Protein AF-A0A6G5AEJ2-F1 (afdb_monomer_lite)

Sequence (169 aa):
MTDKYDYWTQTKQLIRGHPIKLNVSALSCVAENNDDGVQRMDFRYDCETEFSLYIEKGLQSVFNINTTVSFPLIKNSYKERNVVMVNLNNEEEVHKTIQQKSGWSEIRGCDFVVTVTMDGSFAYHSRRRRGNYYNVSVKHLRDYKVKLLKRGKKLQYNITGSYVEKICL

Foldseek 3Di:
DLCPPPQQVDPVNVVVKHDK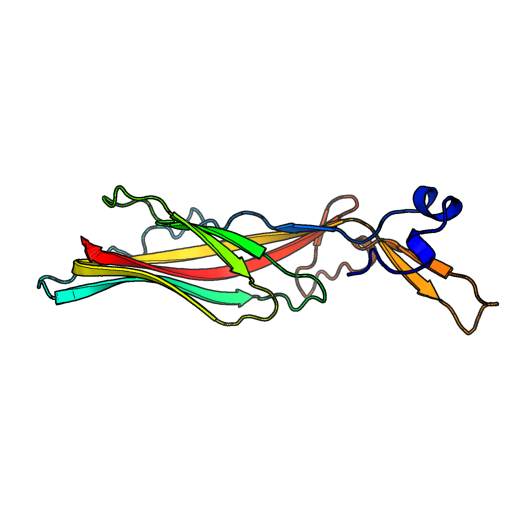DKDKEAKAFDPVFLPPDKDKDPDKDWDWWKKKWAWPQAAADPDWRKHWDFPVRRDDPDDDTDIDIDTRHPDRMDMDTDDIDIAMKIKGKGKIKMKMKMWIWHWDFDPVPDGDIDTGQPLVVDDVVSPQDRDPSMTMDITIGMMMTMDGD

pLDDT: mean 86.58, std 12.6, range [49.88, 97.94]

Organism: Rhipicephalus microplus (NCBI:txid6941)

Secondary structure (DSSP, 8-state):
--TTSTTTTSTTTTTT--B-EEEEPPPEE-TT---S--EE-SS-EEEEEEEEEEEEE-B--SS--EEEEEES-S--S----EEEEEE-BT-SEEEEEEEEEEE-EEEEEEEEEEEEEEESEEEEE-TTTTT-EEEEEGGGG-BTTTTBEEETTEEEEEEEEEEEEEEE-

Structure (mmCIF, N/CA/C/O backbone):
data_AF-A0A6G5AEJ2-F1
#
_entry.id   AF-A0A6G5AEJ2-F1
#
loop_
_atom_site.group_PDB
_atom_site.id
_atom_site.type_symbol
_atom_site.label_atom_id
_atom_site.label_alt_id
_atom_site.label_comp_id
_atom_site.label_asym_id
_atom_site.label_entity_id
_atom_site.label_seq_id
_atom_site.pdbx_PDB_ins_code
_atom_site.Cartn_x
_atom_site.Cartn_y
_atom_site.Cartn_z
_atom_site.occupancy
_atom_site.B_iso_or_equiv
_atom_site.auth_seq_id
_atom_site.auth_comp_id
_atom_site.auth_asym_id
_atom_site.auth_atom_id
_atom_site.pdbx_PDB_model_num
ATOM 1 N N . MET A 1 1 ? 17.195 5.445 -6.030 1.00 49.88 1 MET A N 1
ATOM 2 C CA . MET A 1 1 ? 17.293 6.783 -6.664 1.00 49.88 1 MET A CA 1
ATOM 3 C C . MET A 1 1 ? 17.903 6.636 -8.053 1.00 49.88 1 MET A C 1
ATOM 5 O O . MET A 1 1 ? 19.110 6.473 -8.169 1.00 49.88 1 MET A O 1
ATOM 9 N N . THR A 1 2 ? 17.074 6.575 -9.103 1.00 57.66 2 THR A N 1
ATOM 10 C CA . THR A 1 2 ? 17.536 6.489 -10.509 1.00 57.66 2 THR A CA 1
ATOM 11 C C . THR A 1 2 ? 17.821 7.856 -11.127 1.00 57.66 2 THR A C 1
ATOM 13 O O . THR A 1 2 ? 18.398 7.929 -12.198 1.00 57.66 2 THR A O 1
ATOM 16 N N . ASP A 1 3 ? 17.396 8.926 -10.470 1.00 57.31 3 ASP A N 1
ATOM 17 C CA . ASP A 1 3 ? 17.558 10.339 -10.817 1.00 57.31 3 ASP A CA 1
ATOM 18 C C . ASP A 1 3 ? 19.015 10.822 -10.789 1.00 57.31 3 ASP A C 1
ATOM 20 O O . ASP A 1 3 ? 19.387 11.668 -11.594 1.00 57.31 3 ASP A O 1
ATOM 24 N N . LYS A 1 4 ? 19.852 10.242 -9.921 1.00 57.53 4 LYS A N 1
ATOM 25 C CA . LYS A 1 4 ? 21.283 10.577 -9.796 1.00 57.53 4 LYS A CA 1
ATOM 26 C C . LYS A 1 4 ? 22.198 9.833 -10.777 1.00 57.53 4 LYS A C 1
ATOM 28 O O . LYS A 1 4 ? 23.413 9.920 -10.661 1.00 57.53 4 LYS A O 1
ATOM 33 N N . TYR A 1 5 ? 21.643 9.056 -11.706 1.00 58.47 5 TYR A N 1
ATOM 34 C CA . TYR A 1 5 ? 22.446 8.328 -12.687 1.00 58.47 5 TYR A CA 1
ATOM 35 C C . TYR A 1 5 ? 22.900 9.288 -13.797 1.00 58.47 5 TYR A C 1
ATOM 37 O O . TYR A 1 5 ? 22.044 9.907 -14.427 1.00 58.47 5 TYR A O 1
ATOM 45 N N . ASP A 1 6 ? 24.211 9.377 -14.064 1.00 61.94 6 ASP A N 1
ATOM 46 C CA . ASP A 1 6 ? 24.848 10.317 -15.019 1.00 61.94 6 ASP A CA 1
ATOM 47 C C . ASP A 1 6 ? 24.228 10.330 -16.424 1.00 61.94 6 ASP A C 1
ATOM 49 O O . ASP A 1 6 ? 24.369 11.279 -17.193 1.00 61.94 6 ASP A O 1
ATOM 53 N N . TYR A 1 7 ? 23.512 9.270 -16.787 1.00 61.25 7 TYR A N 1
ATOM 54 C CA . TYR A 1 7 ? 22.725 9.236 -18.010 1.00 61.25 7 TYR A CA 1
ATOM 55 C C . TYR A 1 7 ? 21.625 10.316 -18.045 1.00 61.25 7 TYR A C 1
ATOM 57 O O . TYR A 1 7 ? 21.382 10.913 -19.092 1.00 61.25 7 TYR A O 1
ATOM 65 N N . TRP A 1 8 ? 20.958 10.580 -16.919 1.00 56.69 8 TRP A N 1
ATOM 66 C CA . TRP A 1 8 ? 19.825 11.508 -16.830 1.00 56.69 8 TRP A CA 1
ATOM 67 C C . TRP A 1 8 ? 20.232 12.972 -16.691 1.00 56.69 8 TRP A C 1
ATOM 69 O O . TRP A 1 8 ? 19.406 13.849 -16.932 1.00 56.69 8 TRP A O 1
ATOM 79 N N . THR A 1 9 ? 21.489 13.245 -16.345 1.00 61.00 9 THR A N 1
ATOM 80 C CA . THR A 1 9 ? 22.024 14.609 -16.227 1.00 61.00 9 THR A CA 1
ATOM 81 C C . THR A 1 9 ? 22.459 15.186 -17.582 1.00 61.00 9 THR A C 1
ATOM 83 O O . THR A 1 9 ? 22.704 16.385 -17.696 1.00 61.00 9 THR A O 1
ATOM 86 N N . GLN A 1 10 ? 22.492 14.371 -18.646 1.00 64.25 10 GLN A N 1
ATOM 87 C CA . GLN A 1 10 ? 22.836 14.804 -20.003 1.00 64.25 10 GLN A CA 1
ATOM 88 C C . GLN A 1 10 ? 21.620 15.377 -20.750 1.00 64.25 10 GLN A C 1
ATOM 90 O O . GLN A 1 10 ? 20.635 14.683 -21.006 1.00 64.25 10 GLN A O 1
ATOM 95 N N . THR A 1 11 ? 21.722 16.623 -21.223 1.00 57.41 11 THR A N 1
ATOM 96 C CA . THR A 1 11 ? 20.638 17.377 -21.891 1.00 57.41 11 THR A CA 1
ATOM 97 C C . THR A 1 11 ? 20.040 16.657 -23.108 1.00 57.41 11 THR A C 1
ATOM 99 O O . THR A 1 11 ? 18.839 16.735 -23.356 1.00 57.41 11 THR A O 1
ATOM 102 N N . LYS A 1 12 ? 20.852 15.887 -23.850 1.00 58.81 12 LYS A N 1
ATOM 103 C CA . LYS A 1 12 ? 20.400 15.088 -25.008 1.00 58.81 12 LYS A CA 1
ATOM 104 C C . LYS A 1 12 ? 19.498 13.904 -24.622 1.00 58.81 12 LYS A C 1
ATOM 106 O O . LYS A 1 12 ? 18.775 13.397 -25.477 1.00 58.81 12 LYS A O 1
ATOM 111 N N . GLN A 1 13 ? 19.537 13.451 -23.366 1.00 61.66 13 GLN A N 1
ATOM 112 C CA . GLN A 1 13 ? 18.831 12.251 -22.902 1.00 61.66 13 GLN A CA 1
ATOM 113 C C . GLN A 1 13 ? 17.470 12.551 -22.264 1.00 61.66 13 GLN A C 1
ATOM 115 O O . GLN A 1 13 ? 16.594 11.688 -22.309 1.00 61.66 13 GLN A O 1
ATOM 120 N N . LEU A 1 14 ? 17.238 13.785 -21.797 1.00 57.81 14 LEU A N 1
ATOM 121 C CA . LEU A 1 14 ? 15.916 14.269 -21.359 1.00 57.81 14 LEU A CA 1
ATOM 122 C C . LEU A 1 14 ? 14.852 14.160 -22.468 1.00 57.81 14 LEU A C 1
ATOM 124 O O . LEU A 1 14 ? 13.671 13.975 -22.191 1.00 57.81 14 LEU A O 1
ATOM 128 N N . ILE A 1 15 ? 15.274 14.212 -23.735 1.00 61.00 15 ILE A N 1
ATOM 129 C CA . ILE A 1 15 ? 14.399 14.059 -24.909 1.00 61.00 15 ILE A CA 1
ATOM 130 C C . ILE A 1 15 ? 13.983 12.587 -25.113 1.00 61.00 15 ILE A C 1
ATOM 132 O O . ILE A 1 15 ? 12.944 12.303 -25.706 1.00 61.00 15 ILE A O 1
ATOM 136 N N . ARG A 1 16 ? 14.773 11.621 -24.618 1.00 66.56 16 ARG A N 1
ATOM 137 C CA . ARG A 1 16 ? 14.562 10.180 -24.852 1.00 66.56 16 ARG A CA 1
ATOM 138 C C . ARG A 1 16 ? 13.757 9.481 -23.757 1.00 66.56 16 ARG A C 1
ATOM 140 O O . ARG A 1 16 ? 13.386 8.322 -23.947 1.00 66.56 16 ARG A O 1
ATOM 147 N N . GLY A 1 17 ? 13.492 10.144 -22.634 1.00 73.81 17 GLY A N 1
ATOM 148 C CA . GLY A 1 17 ? 12.706 9.625 -21.515 1.00 73.81 17 GLY A CA 1
ATOM 149 C C . GLY A 1 17 ? 13.003 10.371 -20.216 1.00 73.81 17 GLY A C 1
ATOM 150 O O . GLY A 1 17 ? 13.692 11.385 -20.219 1.00 73.81 17 GLY A O 1
ATOM 151 N N . HIS A 1 18 ? 12.510 9.845 -19.096 1.00 83.62 18 HIS A N 1
ATOM 152 C CA . HIS A 1 18 ? 12.799 10.373 -17.762 1.00 83.62 18 HIS A CA 1
ATOM 153 C C . HIS A 1 18 ? 13.003 9.236 -16.749 1.00 83.62 18 HIS A C 1
ATOM 155 O O . HIS A 1 18 ? 12.522 8.120 -16.996 1.00 83.62 18 HIS A O 1
ATOM 161 N N . PRO A 1 19 ? 13.662 9.509 -15.603 1.00 86.38 19 PRO A N 1
ATOM 162 C CA . PRO A 1 19 ? 13.809 8.542 -14.522 1.00 86.38 19 PRO A CA 1
ATOM 163 C C . PRO A 1 19 ? 12.465 7.982 -14.070 1.00 86.38 19 PRO A C 1
ATOM 165 O O . PRO A 1 19 ? 11.433 8.656 -14.165 1.00 86.38 19 PRO A O 1
ATOM 168 N N . ILE A 1 20 ? 12.494 6.762 -13.539 1.00 89.81 20 ILE A N 1
ATOM 169 C CA . ILE A 1 20 ? 11.300 6.124 -12.996 1.00 89.81 20 ILE A CA 1
ATOM 170 C C . ILE A 1 20 ? 10.780 6.944 -11.811 1.00 89.81 20 ILE A C 1
ATOM 172 O O . ILE A 1 20 ? 11.518 7.237 -10.870 1.00 89.81 20 ILE A O 1
ATOM 176 N N . LYS A 1 21 ? 9.498 7.295 -11.865 1.00 91.94 21 LYS A N 1
ATOM 177 C CA . LYS A 1 21 ? 8.737 7.916 -10.785 1.00 91.94 21 LYS A CA 1
ATOM 178 C C . LYS A 1 21 ? 7.6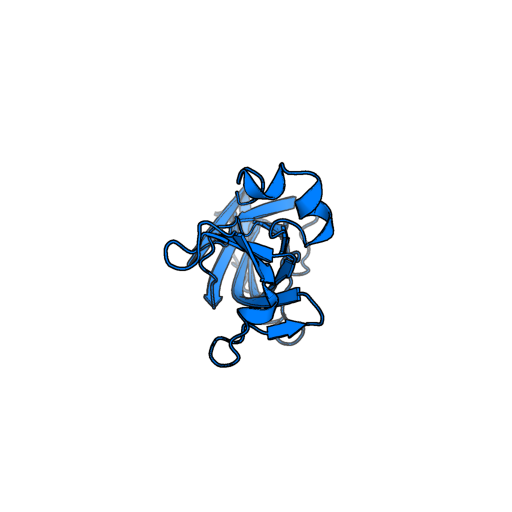61 6.948 -10.321 1.00 91.94 21 LYS A C 1
ATOM 180 O O . LYS A 1 21 ? 7.003 6.310 -11.147 1.00 91.94 21 LYS A O 1
ATOM 185 N N . LEU A 1 22 ? 7.485 6.868 -9.008 1.00 94.12 22 LEU A N 1
ATOM 186 C CA . LEU A 1 22 ? 6.401 6.120 -8.390 1.00 94.12 22 LEU A CA 1
ATOM 187 C C . LEU A 1 22 ? 5.289 7.080 -7.995 1.00 94.12 22 LEU A C 1
ATOM 189 O O . LEU A 1 22 ? 5.542 8.156 -7.461 1.00 94.12 22 LEU A O 1
ATOM 193 N N . ASN A 1 23 ? 4.063 6.653 -8.249 1.00 95.81 23 ASN A N 1
ATOM 194 C CA . ASN A 1 23 ? 2.867 7.216 -7.660 1.00 95.81 23 ASN A CA 1
ATOM 195 C C . ASN A 1 23 ? 2.144 6.088 -6.925 1.00 95.81 23 ASN A C 1
ATOM 197 O O . ASN A 1 23 ? 1.850 5.058 -7.530 1.00 95.81 23 ASN A O 1
ATOM 201 N N . VAL A 1 24 ? 1.891 6.273 -5.638 1.00 97.25 24 VAL A N 1
ATOM 202 C CA . VAL A 1 24 ? 1.255 5.283 -4.770 1.00 97.25 24 VAL A CA 1
ATOM 203 C C . VAL A 1 24 ? -0.057 5.898 -4.305 1.00 97.25 24 VAL A C 1
ATOM 205 O O . VAL A 1 24 ? -0.061 7.023 -3.808 1.00 97.25 24 VAL A O 1
ATOM 208 N N . SER A 1 25 ? -1.177 5.209 -4.519 1.00 97.25 25 SER A N 1
ATOM 209 C CA . SER A 1 25 ? -2.470 5.703 -4.039 1.00 97.25 25 SER A CA 1
ATOM 210 C C . SER A 1 25 ? -2.496 5.749 -2.512 1.00 97.25 25 SER A C 1
ATOM 212 O O . SER A 1 25 ? -1.769 5.001 -1.856 1.00 97.25 25 SER A O 1
ATOM 214 N N . ALA A 1 26 ? -3.374 6.579 -1.947 1.00 96.31 26 ALA A N 1
ATOM 215 C CA . ALA A 1 26 ? -3.765 6.426 -0.550 1.00 96.31 26 ALA A CA 1
ATOM 216 C C . ALA A 1 26 ? -4.365 5.029 -0.326 1.00 96.31 26 ALA A C 1
ATOM 218 O O . ALA A 1 26 ? -4.879 4.407 -1.267 1.00 96.31 26 ALA A O 1
ATOM 219 N N . LEU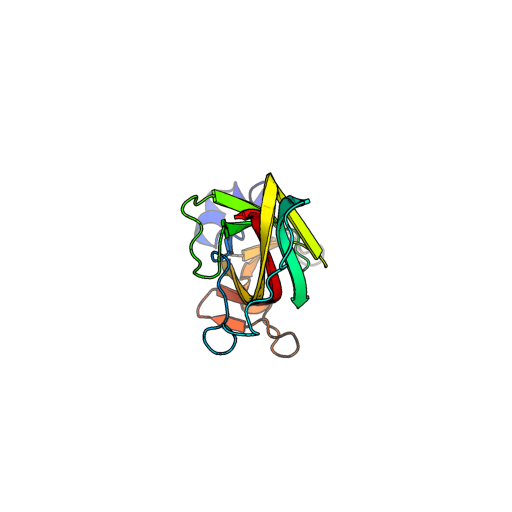 A 1 27 ? -4.273 4.546 0.907 1.00 95.69 27 LEU A N 1
ATOM 220 C CA . LEU A 1 27 ? -4.856 3.274 1.296 1.00 95.69 27 LEU A CA 1
ATOM 221 C C . LEU A 1 27 ? -6.381 3.389 1.378 1.00 95.69 27 LEU A C 1
ATOM 223 O O . LEU A 1 27 ? -6.911 4.379 1.882 1.00 95.69 27 LEU A O 1
ATOM 227 N N . SER A 1 28 ? -7.085 2.385 0.861 1.00 94.06 28 SER A N 1
ATOM 228 C CA . SER A 1 28 ? -8.547 2.337 0.845 1.00 94.06 28 SER A CA 1
ATOM 229 C C . SER A 1 28 ? -9.052 0.915 1.062 1.00 94.06 28 SER A C 1
ATOM 231 O O . SER A 1 28 ? -8.477 -0.018 0.493 1.00 94.06 28 SER A O 1
ATOM 233 N N . CYS A 1 29 ? -10.150 0.765 1.806 1.00 93.25 29 CYS A N 1
ATOM 234 C CA . CYS A 1 29 ? -10.869 -0.503 1.898 1.00 93.25 29 CYS A CA 1
ATOM 235 C C . CYS A 1 29 ? -11.531 -0.874 0.563 1.00 93.25 29 CYS A C 1
ATOM 237 O O . CYS A 1 29 ? -11.995 -0.010 -0.190 1.00 93.25 29 CYS A O 1
ATOM 239 N N . VAL A 1 30 ? -11.602 -2.171 0.282 1.00 91.38 30 VAL A N 1
ATOM 240 C CA . VAL A 1 30 ? -12.365 -2.726 -0.834 1.00 91.38 30 VAL A CA 1
ATOM 241 C C . VAL A 1 30 ? -13.855 -2.632 -0.494 1.00 91.38 30 VAL A C 1
ATOM 243 O O . VAL A 1 30 ? -14.296 -3.119 0.541 1.00 91.38 30 VAL A O 1
ATOM 246 N N . ALA A 1 31 ? -14.636 -1.990 -1.369 1.00 74.31 31 ALA A N 1
ATOM 247 C CA . ALA A 1 31 ? -16.017 -1.580 -1.091 1.00 74.31 31 ALA A CA 1
ATOM 248 C C . ALA A 1 31 ? -16.978 -2.719 -0.687 1.00 74.31 31 ALA A C 1
ATOM 250 O O . ALA A 1 31 ? -17.993 -2.445 -0.052 1.00 74.31 31 ALA A O 1
ATOM 251 N N . GLU A 1 32 ? -16.660 -3.962 -1.048 1.00 63.50 32 GLU A N 1
ATOM 252 C CA . GLU A 1 32 ? -17.505 -5.142 -0.833 1.00 63.50 32 GLU A CA 1
ATOM 253 C C . GLU A 1 32 ? -17.278 -5.823 0.536 1.00 63.50 32 GLU A C 1
ATOM 255 O O . GLU A 1 32 ? -18.156 -6.558 0.974 1.00 63.50 32 GLU A O 1
ATOM 260 N N . ASN A 1 33 ? -16.185 -5.508 1.255 1.00 56.00 33 ASN A N 1
ATOM 261 C CA . ASN A 1 33 ? -15.774 -6.169 2.514 1.00 56.00 33 ASN A CA 1
ATOM 262 C C . ASN A 1 33 ? -15.679 -5.194 3.709 1.00 56.00 33 ASN A C 1
ATOM 264 O O . ASN A 1 33 ? -14.822 -5.325 4.576 1.00 56.00 33 ASN A O 1
ATOM 268 N N . ASN A 1 34 ? -16.519 -4.157 3.748 1.00 57.56 34 ASN A N 1
ATOM 269 C CA . ASN A 1 34 ? -16.423 -3.096 4.765 1.00 57.56 34 ASN A CA 1
ATOM 270 C C . ASN A 1 34 ? -17.065 -3.433 6.124 1.00 57.56 34 ASN A C 1
ATOM 272 O O . ASN A 1 34 ? -17.143 -2.547 6.976 1.00 57.56 34 ASN A O 1
ATOM 276 N N . ASP A 1 35 ? -17.570 -4.652 6.317 1.00 57.84 35 ASP A N 1
ATOM 277 C CA . ASP A 1 35 ? -18.391 -4.980 7.484 1.00 57.84 35 ASP A CA 1
ATOM 278 C C . ASP A 1 35 ? -18.145 -6.414 7.977 1.00 57.84 35 ASP A C 1
ATOM 280 O O . ASP A 1 35 ? -19.074 -7.203 8.133 1.00 57.84 35 ASP A O 1
ATOM 284 N N . ASP A 1 36 ? -16.887 -6.742 8.303 1.00 61.78 36 ASP A N 1
ATOM 285 C CA . ASP A 1 36 ? -16.521 -7.969 9.048 1.00 61.78 36 ASP A CA 1
ATOM 286 C C . ASP A 1 36 ? -17.088 -8.000 10.491 1.00 61.78 36 ASP A C 1
ATOM 288 O O . ASP A 1 36 ? -16.710 -8.823 11.328 1.00 61.78 36 ASP A O 1
ATOM 292 N N . GLY A 1 37 ? -18.037 -7.114 10.794 1.00 69.12 37 GLY A N 1
ATOM 293 C CA . GLY A 1 37 ? -18.618 -6.923 12.105 1.00 69.12 37 GLY A CA 1
ATOM 294 C C . GLY A 1 37 ? -17.750 -6.031 12.985 1.00 69.12 37 GLY A C 1
ATOM 295 O O . GLY A 1 37 ? -16.521 -6.057 12.972 1.00 69.12 37 GLY A O 1
ATOM 296 N N . VAL A 1 38 ? -18.422 -5.214 13.790 1.00 82.56 38 VAL A N 1
ATOM 297 C CA . VAL A 1 38 ? -17.771 -4.404 14.815 1.00 82.56 38 VAL A CA 1
ATOM 298 C C . VAL A 1 38 ? -17.601 -5.260 16.066 1.00 82.56 38 VAL A C 1
ATOM 300 O O . VAL A 1 38 ? -18.594 -5.671 16.668 1.00 82.56 38 VAL A O 1
ATOM 303 N N . GLN A 1 39 ? -16.362 -5.498 16.495 1.00 83.31 39 GLN A N 1
ATOM 304 C CA . GLN A 1 39 ? -16.097 -6.144 17.781 1.00 83.31 39 GLN A CA 1
ATOM 305 C C . GLN A 1 39 ? -15.930 -5.076 18.861 1.00 83.31 39 GLN A C 1
ATOM 307 O O . GLN A 1 39 ? -15.137 -4.148 18.710 1.00 83.31 39 GLN A O 1
ATOM 312 N N . ARG A 1 40 ? -16.689 -5.192 19.953 1.00 85.25 40 ARG A N 1
ATOM 313 C CA . ARG A 1 40 ? -16.648 -4.254 21.082 1.00 85.25 40 ARG A CA 1
ATOM 314 C C . ARG A 1 40 ? -16.312 -4.987 22.365 1.00 85.25 40 ARG A C 1
ATOM 316 O O . ARG A 1 40 ? -16.909 -6.024 22.648 1.00 85.25 40 ARG A O 1
ATOM 323 N N . MET A 1 41 ? -15.401 -4.427 23.152 1.00 82.88 41 MET A N 1
ATOM 324 C CA . MET A 1 41 ? -15.202 -4.872 24.529 1.00 82.88 41 MET A CA 1
ATOM 325 C C . MET A 1 41 ? -16.191 -4.177 25.468 1.00 82.88 41 MET A C 1
ATOM 327 O O . MET A 1 41 ? -16.382 -2.966 25.390 1.00 82.88 41 MET A O 1
ATOM 331 N N . ASP A 1 42 ? -16.788 -4.950 26.378 1.00 80.38 42 ASP A N 1
ATOM 332 C CA . ASP A 1 42 ? -17.826 -4.483 27.315 1.00 80.38 42 ASP A CA 1
ATOM 333 C C . ASP A 1 42 ? -17.263 -3.979 28.661 1.00 80.38 42 ASP A C 1
ATOM 335 O O . ASP A 1 42 ? -17.989 -3.689 29.606 1.00 80.38 42 ASP A O 1
ATOM 339 N N . PHE A 1 43 ? -15.939 -3.860 28.775 1.00 83.75 43 PHE A N 1
ATOM 340 C CA . PHE A 1 43 ? -15.282 -3.330 29.967 1.00 83.75 43 PHE A CA 1
ATOM 341 C C . PHE A 1 43 ? -14.247 -2.270 29.602 1.00 83.75 43 PHE A C 1
ATOM 343 O O . PHE A 1 43 ? -13.663 -2.279 28.518 1.00 83.75 43 PHE A O 1
ATOM 350 N N . ARG A 1 44 ? -14.031 -1.343 30.537 1.00 86.75 44 ARG A N 1
ATOM 351 C CA . ARG A 1 44 ? -13.067 -0.255 30.397 1.00 86.75 44 ARG A CA 1
ATOM 352 C C . ARG A 1 44 ? -11.683 -0.720 30.833 1.00 86.75 44 ARG A C 1
ATOM 354 O O . ARG A 1 44 ? -11.543 -1.323 31.894 1.00 86.75 44 ARG A O 1
ATOM 361 N N . TYR A 1 45 ? -10.670 -0.392 30.045 1.00 89.12 45 TYR A N 1
ATOM 362 C CA . TYR A 1 45 ? -9.273 -0.684 30.354 1.00 89.12 45 TYR A CA 1
ATOM 363 C C . TYR A 1 45 ? -8.357 0.358 29.706 1.00 89.12 45 TYR A C 1
ATOM 365 O O . TYR A 1 45 ? -8.819 1.202 28.934 1.00 89.12 45 TYR A O 1
ATOM 373 N N . ASP A 1 46 ? -7.068 0.327 30.041 1.00 90.75 46 ASP A N 1
ATOM 374 C CA . ASP A 1 46 ? -6.062 1.124 29.340 1.00 90.75 46 ASP A CA 1
ATOM 375 C C . ASP A 1 46 ? -5.854 0.530 27.951 1.00 90.75 46 ASP A C 1
ATOM 377 O O . ASP A 1 46 ? -5.284 -0.550 27.793 1.00 90.75 46 ASP A O 1
ATOM 381 N N . CYS A 1 47 ? -6.393 1.214 26.948 1.00 89.44 47 CYS A N 1
ATOM 382 C CA . CYS A 1 47 ? -6.453 0.723 25.590 1.00 89.44 47 CYS A CA 1
ATOM 383 C C . CYS A 1 47 ? -5.624 1.611 24.652 1.00 89.44 47 CYS A C 1
ATOM 385 O O . CYS A 1 47 ? -5.331 2.782 24.920 1.00 89.44 47 CYS A O 1
ATOM 387 N N . GLU A 1 48 ? -5.247 1.033 23.519 1.00 93.12 48 GLU A N 1
ATOM 388 C CA . GLU A 1 48 ? -4.453 1.702 22.494 1.00 93.12 48 GLU A CA 1
ATOM 389 C C . GLU A 1 48 ? -5.319 1.938 21.256 1.00 93.12 48 GLU A C 1
ATOM 391 O O . GLU A 1 48 ? -6.006 1.038 20.779 1.00 93.12 48 GLU A O 1
ATOM 396 N N . THR A 1 49 ? -5.308 3.157 20.736 1.00 94.25 49 THR A N 1
ATOM 397 C CA . THR A 1 49 ? -5.838 3.461 19.412 1.00 94.25 49 THR A CA 1
ATOM 398 C C . THR A 1 49 ? -4.729 3.178 18.408 1.00 94.25 49 THR A C 1
ATOM 400 O O . THR A 1 49 ? -3.690 3.837 18.445 1.00 94.25 49 THR A O 1
ATOM 403 N N . GLU A 1 50 ? -4.927 2.214 17.521 1.00 95.94 50 GLU A N 1
ATOM 404 C CA . GLU A 1 50 ? -3.891 1.693 16.626 1.00 95.94 50 GLU A CA 1
ATOM 405 C C . GLU A 1 50 ? -4.484 1.133 15.332 1.00 95.94 50 GLU A C 1
ATOM 407 O O . GLU A 1 50 ? -5.690 0.898 15.219 1.00 95.94 50 GLU A O 1
ATOM 412 N N . PHE A 1 51 ? -3.612 0.871 14.364 1.00 96.94 51 PHE A N 1
ATOM 413 C CA . PHE A 1 51 ? -3.951 0.045 13.218 1.00 96.94 51 PHE A CA 1
ATOM 414 C C . PHE A 1 51 ? -2.814 -0.899 12.830 1.00 96.94 51 PHE A C 1
ATOM 416 O O . PHE A 1 51 ? -1.634 -0.590 13.025 1.00 96.94 51 PHE A O 1
ATOM 423 N N . SER A 1 52 ? -3.200 -2.007 12.206 1.00 97.94 52 SER A N 1
ATOM 424 C CA . SER A 1 52 ? -2.309 -2.979 11.583 1.00 97.94 52 SER A CA 1
ATOM 425 C C . SER A 1 52 ? -2.681 -3.189 10.117 1.00 97.94 52 SER A C 1
ATOM 427 O O . SER A 1 52 ? -3.853 -3.186 9.739 1.00 97.94 52 SER A O 1
ATOM 429 N N . LEU A 1 53 ? -1.662 -3.381 9.289 1.00 97.81 53 LEU A N 1
ATOM 430 C CA . LEU A 1 53 ? -1.760 -3.794 7.895 1.00 97.81 53 LEU A CA 1
ATOM 431 C C . LEU A 1 53 ? -1.069 -5.143 7.753 1.00 97.81 53 LEU A C 1
ATOM 433 O O . LEU A 1 53 ? 0.122 -5.226 8.028 1.00 97.81 53 LEU A O 1
ATOM 437 N N . TYR A 1 54 ? -1.784 -6.151 7.272 1.00 97.81 54 TYR A N 1
ATOM 438 C CA . TYR A 1 54 ? -1.256 -7.473 6.943 1.00 97.81 54 TYR A CA 1
ATOM 439 C C . TYR A 1 54 ? -1.177 -7.594 5.425 1.00 97.81 54 TYR A C 1
ATOM 441 O O . TYR A 1 54 ? -2.202 -7.589 4.747 1.00 97.81 54 TYR A O 1
ATOM 449 N N . ILE A 1 55 ? 0.031 -7.629 4.868 1.00 97.75 55 ILE A N 1
ATOM 450 C CA . ILE A 1 55 ? 0.274 -7.514 3.429 1.00 97.75 55 ILE A CA 1
ATOM 451 C C . ILE A 1 55 ? 0.371 -8.915 2.819 1.00 97.75 55 ILE A C 1
ATOM 453 O O . ILE A 1 55 ? 1.375 -9.605 2.955 1.00 97.75 55 ILE A O 1
ATOM 457 N N . GLU A 1 56 ? -0.655 -9.321 2.075 1.00 96.12 56 GLU A N 1
ATOM 458 C CA . GLU A 1 56 ? -0.677 -10.626 1.400 1.00 96.12 56 GLU A CA 1
ATOM 459 C C . GLU A 1 56 ? 0.059 -10.607 0.057 1.00 96.12 56 GLU A C 1
ATOM 461 O O . GLU A 1 56 ? 0.705 -11.574 -0.347 1.00 96.12 56 GLU A O 1
ATOM 466 N N . LYS A 1 57 ? -0.087 -9.506 -0.689 1.00 95.75 57 LYS A N 1
ATOM 467 C CA . LYS A 1 57 ? 0.532 -9.318 -2.008 1.00 95.75 57 LYS A CA 1
ATOM 468 C C . LYS A 1 57 ? 1.356 -8.053 -1.990 1.00 95.75 57 LYS A C 1
ATOM 470 O O . LYS A 1 57 ? 0.929 -7.007 -2.470 1.00 95.75 57 LYS A O 1
ATOM 475 N N . GLY A 1 58 ? 2.550 -8.168 -1.425 1.00 94.38 58 GLY A N 1
ATOM 476 C CA . GLY A 1 58 ? 3.526 -7.089 -1.377 1.00 94.38 58 GLY A CA 1
ATOM 477 C C . GLY A 1 58 ? 4.187 -6.809 -2.725 1.00 94.38 58 GLY A C 1
ATOM 478 O O . GLY A 1 58 ? 3.948 -7.479 -3.735 1.00 94.38 58 GLY A O 1
ATOM 479 N N . LEU A 1 59 ? 5.048 -5.795 -2.728 1.00 92.88 59 LEU A N 1
ATOM 480 C CA . LEU A 1 59 ? 5.962 -5.498 -3.822 1.00 92.88 59 LEU A CA 1
ATOM 481 C C . LEU A 1 59 ? 7.325 -5.149 -3.227 1.00 92.88 59 LEU A C 1
ATOM 483 O O . LEU A 1 59 ? 7.440 -4.198 -2.456 1.00 92.88 59 LEU A O 1
ATOM 487 N N . GLN A 1 60 ? 8.358 -5.889 -3.623 1.00 93.25 60 GLN A N 1
ATOM 488 C CA . GLN A 1 60 ? 9.738 -5.517 -3.343 1.00 93.25 60 GLN A CA 1
ATOM 489 C C . GLN A 1 60 ? 10.265 -4.655 -4.488 1.00 93.25 60 GLN A C 1
ATOM 491 O O . GLN A 1 60 ? 10.275 -5.057 -5.653 1.00 93.25 60 GLN A O 1
ATOM 496 N N . SER A 1 61 ? 10.698 -3.448 -4.154 1.00 88.88 61 SER A N 1
ATOM 497 C CA . SER A 1 61 ? 11.143 -2.447 -5.108 1.00 88.88 61 SER A CA 1
ATOM 498 C C . SER A 1 61 ? 12.394 -1.732 -4.606 1.00 88.88 61 SER A C 1
ATOM 500 O O . SER A 1 61 ? 12.628 -1.573 -3.411 1.00 88.88 61 SER A O 1
ATOM 502 N N . VAL A 1 62 ? 13.199 -1.233 -5.544 1.00 88.19 62 VAL A N 1
ATOM 503 C CA . VAL A 1 62 ? 14.322 -0.318 -5.250 1.00 88.19 62 VAL A CA 1
ATOM 504 C C . VAL A 1 62 ? 13.854 1.117 -4.967 1.00 88.19 62 VAL A C 1
ATOM 506 O O . VAL A 1 62 ? 14.667 2.019 -4.751 1.00 88.19 62 VAL A O 1
ATOM 509 N N . PHE A 1 63 ? 12.544 1.348 -5.035 1.00 89.25 63 PHE A N 1
ATOM 510 C CA . PHE A 1 63 ? 11.892 2.618 -4.760 1.00 89.25 63 PHE A CA 1
ATOM 511 C C . PHE A 1 63 ? 11.041 2.492 -3.497 1.00 89.25 63 PHE A C 1
ATOM 513 O O . PHE A 1 63 ? 10.384 1.474 -3.301 1.00 89.25 63 PHE A O 1
ATOM 520 N N . ASN A 1 64 ? 11.004 3.551 -2.689 1.00 90.88 64 ASN A N 1
ATOM 521 C CA . ASN A 1 64 ? 10.143 3.603 -1.510 1.00 90.88 64 ASN A CA 1
ATOM 522 C C . ASN A 1 64 ? 8.671 3.606 -1.937 1.00 90.88 64 ASN A C 1
ATOM 524 O O . ASN A 1 64 ? 8.279 4.389 -2.808 1.00 90.88 64 ASN A O 1
ATOM 528 N N . ILE A 1 65 ? 7.866 2.747 -1.314 1.00 95.50 65 ILE A N 1
ATOM 529 C CA . ILE A 1 65 ? 6.436 2.615 -1.594 1.00 95.50 65 ILE A CA 1
ATOM 530 C C . ILE A 1 65 ? 5.687 3.219 -0.411 1.00 95.50 65 ILE A C 1
ATOM 532 O O . ILE A 1 65 ? 5.166 2.514 0.446 1.00 95.50 65 ILE A O 1
ATOM 536 N N . ASN A 1 66 ? 5.673 4.549 -0.354 1.00 96.56 66 ASN A N 1
ATOM 537 C CA . ASN A 1 66 ? 5.010 5.272 0.724 1.00 96.56 66 ASN A CA 1
ATOM 538 C C . ASN A 1 66 ? 3.546 5.527 0.362 1.00 96.56 66 ASN A C 1
ATOM 540 O O . ASN A 1 66 ? 3.270 6.139 -0.668 1.00 96.56 66 ASN A O 1
ATOM 544 N N . THR A 1 67 ? 2.624 5.102 1.221 1.00 96.88 67 THR A N 1
ATOM 545 C CA . THR A 1 67 ? 1.198 5.443 1.145 1.00 96.88 67 THR A CA 1
ATOM 546 C C . THR A 1 67 ? 0.764 6.204 2.396 1.00 96.88 67 THR A C 1
ATOM 548 O O . THR A 1 67 ? 1.472 6.247 3.405 1.00 96.88 67 THR A O 1
ATOM 551 N N . THR A 1 68 ? -0.402 6.833 2.316 1.00 96.88 68 THR A N 1
ATOM 552 C CA . THR A 1 68 ? -1.056 7.509 3.431 1.00 96.88 68 THR A CA 1
ATOM 553 C C . THR A 1 68 ? -2.271 6.715 3.892 1.00 96.88 68 THR A C 1
ATOM 555 O O . THR A 1 68 ? -3.104 6.294 3.088 1.00 96.88 68 THR A O 1
ATOM 558 N N . VAL A 1 69 ? -2.381 6.553 5.207 1.00 96.44 69 VAL A N 1
ATOM 559 C CA . VAL A 1 69 ? -3.544 6.003 5.903 1.00 96.44 69 VAL A CA 1
ATOM 560 C C . VAL A 1 69 ? -4.252 7.169 6.581 1.00 96.44 69 VAL A C 1
ATOM 562 O O . VAL A 1 69 ? -3.686 7.817 7.459 1.00 96.44 69 VAL A O 1
ATOM 565 N N . SER A 1 70 ? -5.475 7.469 6.147 1.00 94.75 70 SER A N 1
ATOM 566 C CA . SER A 1 70 ? -6.352 8.395 6.865 1.00 94.75 70 SER A CA 1
ATOM 567 C C . SER A 1 70 ? -7.013 7.610 7.986 1.00 94.75 70 SER A C 1
ATOM 569 O O . SER A 1 70 ? -7.997 6.934 7.730 1.00 94.75 70 SER A O 1
ATOM 571 N N . PHE A 1 71 ? -6.456 7.671 9.190 1.00 93.62 71 PHE A N 1
ATOM 572 C CA . PHE A 1 71 ? -6.977 6.994 10.367 1.00 93.62 71 PHE A CA 1
ATOM 573 C C . PHE A 1 71 ? -8.058 7.846 11.063 1.00 93.62 71 PHE A C 1
ATOM 575 O O . PHE A 1 71 ? -7.828 9.041 11.270 1.00 93.62 71 PHE A O 1
ATOM 582 N N . PRO A 1 72 ? -9.188 7.261 11.484 1.00 93.00 72 PRO A N 1
ATOM 583 C CA . PRO A 1 72 ? -9.601 5.902 11.163 1.00 93.00 72 PRO A CA 1
ATOM 584 C C . PRO A 1 72 ? -9.996 5.786 9.693 1.00 93.00 72 PRO A C 1
ATOM 586 O O . PRO A 1 72 ? -10.565 6.719 9.111 1.00 93.00 72 PRO A O 1
ATOM 589 N N . LEU A 1 73 ? -9.655 4.648 9.097 1.00 91.69 73 LEU A N 1
ATOM 590 C CA . LEU A 1 73 ? -9.936 4.381 7.693 1.00 91.69 73 LEU A CA 1
ATOM 591 C C . LEU A 1 73 ? -11.387 3.942 7.516 1.00 91.69 73 LEU A C 1
ATOM 593 O O . LEU A 1 73 ? -12.044 4.330 6.546 1.00 91.69 73 LEU A O 1
ATOM 597 N N . ILE A 1 74 ? -11.884 3.145 8.461 1.00 90.56 74 ILE A N 1
ATOM 598 C CA . ILE A 1 74 ? -13.250 2.642 8.459 1.00 90.56 74 ILE A CA 1
ATOM 599 C C . ILE A 1 74 ? -14.124 3.652 9.205 1.00 90.56 74 ILE A C 1
ATOM 601 O O . ILE A 1 74 ? -13.769 4.187 10.251 1.00 90.56 74 ILE A O 1
ATOM 605 N N . LYS A 1 75 ? -15.296 3.974 8.652 1.00 86.25 75 LYS A N 1
ATOM 606 C CA . LYS A 1 75 ? -16.176 4.990 9.242 1.00 86.25 75 LYS A CA 1
ATOM 607 C C . LYS A 1 75 ? -16.685 4.541 10.614 1.00 86.25 75 LYS A C 1
ATOM 609 O O . LYS A 1 75 ? -17.426 3.567 10.709 1.00 86.25 75 LYS A O 1
ATOM 614 N N . ASN A 1 76 ? -16.406 5.326 11.647 1.00 83.81 76 ASN A N 1
ATOM 615 C CA . ASN A 1 76 ? -16.847 5.074 13.020 1.00 83.81 76 ASN A CA 1
ATOM 616 C C . ASN A 1 76 ? -17.237 6.389 13.737 1.00 83.81 76 ASN A C 1
ATOM 618 O O . ASN A 1 76 ? -17.400 7.433 13.098 1.00 83.81 76 ASN A O 1
ATOM 622 N N . SER A 1 77 ? -17.465 6.323 15.052 1.00 80.38 77 SER A N 1
ATOM 623 C CA . SER A 1 77 ? -17.857 7.459 15.905 1.00 80.38 77 SER A CA 1
ATOM 624 C C . SER A 1 77 ? -16.682 8.323 16.385 1.00 80.38 77 SER A C 1
ATOM 626 O O . SER A 1 77 ? -16.905 9.377 16.989 1.00 80.38 77 SER A O 1
ATOM 628 N N . TYR A 1 78 ? -15.442 7.904 16.128 1.00 83.38 78 TYR A N 1
ATOM 629 C CA . TYR A 1 78 ? -14.233 8.616 16.517 1.00 83.38 78 TYR A CA 1
ATOM 630 C C . TYR A 1 78 ? -14.079 9.889 15.683 1.00 83.38 78 TYR A C 1
ATOM 632 O O . TYR A 1 78 ? -14.180 9.886 14.455 1.00 83.38 78 TYR A O 1
ATOM 640 N N . LYS A 1 79 ? -13.884 11.016 16.371 1.00 81.25 79 LYS A N 1
ATOM 641 C CA . LYS A 1 79 ? -13.897 12.346 15.743 1.00 81.25 79 LYS A CA 1
ATOM 642 C C . LYS A 1 79 ? -12.533 12.775 15.219 1.00 81.25 79 LYS A C 1
ATOM 644 O O . LYS A 1 79 ? -12.469 13.603 14.312 1.00 81.25 79 LYS A O 1
ATOM 649 N N . GLU A 1 80 ? -11.459 12.256 15.801 1.00 85.94 80 GLU A N 1
ATOM 650 C CA . GLU A 1 80 ? -10.105 12.651 15.434 1.00 85.94 80 GLU A CA 1
ATOM 651 C C . GLU A 1 80 ? -9.680 11.941 14.150 1.00 85.94 80 GLU A C 1
ATOM 653 O O . GLU A 1 80 ? -9.895 10.742 13.978 1.00 85.94 80 GLU A O 1
ATOM 658 N N . ARG A 1 81 ? -9.084 12.705 13.231 1.00 89.50 81 ARG A N 1
ATOM 659 C CA . ARG A 1 81 ? -8.518 12.179 11.989 1.00 89.50 81 ARG A CA 1
ATOM 660 C C . ARG A 1 81 ? -7.026 12.432 11.961 1.00 89.50 81 ARG A C 1
ATOM 662 O O . ARG A 1 81 ? -6.596 13.579 12.034 1.00 89.50 81 ARG A O 1
ATOM 669 N N . ASN A 1 82 ? -6.260 11.366 11.790 1.00 91.75 82 ASN A N 1
ATOM 670 C CA . ASN A 1 82 ? -4.811 11.402 11.686 1.00 91.75 82 ASN A CA 1
ATOM 671 C C . ASN A 1 82 ? -4.393 10.861 10.321 1.00 91.75 82 ASN A C 1
ATOM 673 O O . ASN A 1 82 ? -4.872 9.818 9.890 1.00 91.75 82 ASN A O 1
ATOM 677 N N . VAL A 1 83 ? -3.491 11.554 9.629 1.00 95.50 83 VAL A N 1
ATOM 678 C CA . VAL A 1 83 ? -2.901 11.039 8.387 1.00 95.50 83 VAL A CA 1
ATOM 679 C C . VAL A 1 83 ? -1.539 10.457 8.720 1.00 95.50 83 VAL A C 1
ATOM 681 O O . VAL A 1 83 ? -0.615 11.188 9.067 1.00 95.50 83 VAL A O 1
ATOM 684 N N . VAL A 1 84 ? -1.414 9.138 8.606 1.00 96.31 84 VAL A N 1
ATOM 685 C CA . VAL A 1 84 ? -0.182 8.413 8.915 1.00 96.31 84 VAL A CA 1
ATOM 686 C C . VAL A 1 84 ? 0.463 7.946 7.620 1.00 96.31 84 VAL A C 1
ATOM 688 O O . VAL A 1 84 ? -0.175 7.302 6.790 1.00 96.31 84 VAL A O 1
ATOM 691 N N . MET A 1 85 ? 1.737 8.281 7.428 1.00 96.81 85 MET A N 1
ATOM 692 C CA . MET A 1 85 ? 2.513 7.787 6.294 1.00 96.81 85 MET A CA 1
ATOM 693 C C . MET A 1 85 ? 3.134 6.436 6.647 1.00 96.81 85 MET A C 1
ATOM 695 O O . MET A 1 85 ? 3.784 6.303 7.685 1.00 96.81 85 MET A O 1
ATOM 699 N N . VAL A 1 86 ? 2.958 5.447 5.775 1.00 96.31 86 VAL A N 1
ATOM 700 C CA . VAL A 1 86 ? 3.518 4.102 5.936 1.00 96.31 86 VAL A CA 1
ATOM 701 C C . VAL A 1 86 ? 4.274 3.697 4.677 1.00 96.31 86 VAL A C 1
ATOM 703 O O . VAL A 1 86 ? 3.860 4.022 3.565 1.00 96.31 86 VAL A O 1
ATOM 706 N N . ASN A 1 87 ? 5.403 3.013 4.849 1.00 96.06 87 ASN A N 1
ATOM 707 C CA . ASN A 1 87 ? 6.155 2.413 3.752 1.00 96.06 87 ASN A CA 1
ATOM 708 C C . ASN A 1 87 ? 5.740 0.944 3.641 1.00 96.06 87 ASN A C 1
ATOM 710 O O . ASN A 1 87 ? 5.778 0.243 4.640 1.00 96.06 87 ASN A O 1
ATOM 714 N N . LEU A 1 88 ? 5.340 0.502 2.451 1.00 96.38 88 LEU A N 1
ATOM 715 C CA . LEU A 1 88 ? 4.910 -0.875 2.172 1.00 96.38 88 LEU A CA 1
ATOM 716 C C . LEU A 1 88 ? 5.973 -1.680 1.410 1.00 96.38 88 LEU A C 1
ATOM 718 O O . LEU A 1 88 ? 5.706 -2.782 0.933 1.00 96.38 88 LEU A O 1
ATOM 722 N N . ASN A 1 89 ? 7.154 -1.100 1.186 1.00 96.06 89 ASN A N 1
ATOM 723 C CA . ASN A 1 89 ? 8.187 -1.730 0.378 1.00 96.06 89 ASN A CA 1
ATOM 724 C C . ASN A 1 89 ? 8.789 -2.938 1.099 1.00 96.06 89 ASN A C 1
ATOM 726 O O . ASN A 1 89 ? 9.528 -2.753 2.060 1.00 96.06 89 ASN A O 1
ATOM 730 N N . ASN A 1 90 ? 8.550 -4.141 0.568 1.00 95.06 90 ASN A N 1
ATOM 731 C CA . ASN A 1 90 ? 9.027 -5.399 1.154 1.00 95.06 90 ASN A CA 1
ATOM 732 C C . ASN A 1 90 ? 8.577 -5.625 2.611 1.00 95.06 90 ASN A C 1
ATOM 734 O O . ASN A 1 90 ? 9.308 -6.231 3.388 1.00 95.06 90 ASN A O 1
ATOM 738 N N . GLU A 1 91 ? 7.399 -5.122 2.973 1.00 95.81 91 GLU A N 1
ATOM 739 C CA . GLU A 1 91 ? 6.805 -5.355 4.288 1.00 95.81 91 GLU A CA 1
ATOM 740 C C . GLU A 1 91 ? 5.774 -6.486 4.211 1.00 95.81 91 GLU A C 1
ATOM 742 O O . GLU A 1 91 ? 5.057 -6.614 3.213 1.00 95.81 91 GLU A O 1
ATOM 747 N N . GLU A 1 92 ? 5.693 -7.277 5.279 1.00 96.75 92 GLU A N 1
ATOM 748 C CA . GLU A 1 92 ? 4.645 -8.286 5.499 1.00 96.75 92 GLU A CA 1
ATOM 749 C C . GLU A 1 92 ? 3.590 -7.776 6.490 1.00 96.75 92 GLU A C 1
ATOM 751 O O . GLU A 1 92 ? 2.404 -8.069 6.345 1.00 96.75 92 GLU A O 1
ATOM 756 N N . GLU A 1 93 ? 4.002 -6.948 7.452 1.00 97.56 93 GLU A N 1
ATOM 757 C CA . GLU A 1 93 ? 3.128 -6.338 8.448 1.00 97.56 93 GLU A CA 1
ATOM 758 C C . GLU A 1 93 ? 3.569 -4.902 8.749 1.00 97.56 93 GLU A C 1
ATOM 760 O O . GLU A 1 93 ? 4.758 -4.611 8.871 1.00 97.56 93 GLU A O 1
ATOM 765 N N . VAL A 1 94 ? 2.608 -3.990 8.909 1.00 97.25 94 VAL A N 1
ATOM 766 C CA . VAL A 1 94 ? 2.865 -2.639 9.424 1.00 97.25 94 VAL A CA 1
ATOM 767 C C . VAL A 1 94 ? 1.911 -2.345 10.568 1.00 97.25 94 VAL A C 1
ATOM 769 O O . VAL A 1 94 ? 0.704 -2.283 10.358 1.00 97.25 94 VAL A O 1
ATOM 772 N N . HIS A 1 95 ? 2.461 -2.073 11.749 1.00 97.50 95 HIS A N 1
ATOM 773 C CA . HIS A 1 95 ? 1.702 -1.699 12.940 1.00 97.50 95 HIS A CA 1
ATOM 774 C C . HIS A 1 95 ? 1.992 -0.253 13.366 1.00 97.50 95 HIS A C 1
ATOM 776 O O . HIS A 1 95 ? 3.144 0.204 13.328 1.00 97.50 95 HIS A O 1
ATOM 782 N N . LYS A 1 96 ? 0.952 0.487 13.768 1.00 97.25 96 LYS A N 1
ATOM 783 C CA . LYS A 1 96 ? 1.059 1.872 14.245 1.00 97.25 96 LYS A CA 1
ATOM 784 C C . LYS A 1 96 ? 0.096 2.161 15.391 1.00 97.25 96 LYS A C 1
ATOM 786 O O . LYS A 1 96 ? -1.114 2.192 15.190 1.00 97.25 96 LYS A O 1
ATOM 791 N N . THR A 1 97 ? 0.655 2.523 16.542 1.00 95.50 97 THR A N 1
ATOM 792 C CA . THR A 1 97 ? -0.074 3.121 17.666 1.00 95.50 97 THR A CA 1
ATOM 793 C C . THR A 1 97 ? -0.212 4.631 17.464 1.00 95.50 97 THR A C 1
ATOM 795 O O . THR A 1 97 ? 0.768 5.325 17.189 1.00 95.50 97 THR A O 1
ATOM 798 N N . ILE A 1 98 ? -1.432 5.145 17.593 1.00 93.88 98 ILE A N 1
ATOM 799 C CA . ILE A 1 98 ? -1.785 6.566 17.461 1.00 93.88 98 ILE A CA 1
ATOM 800 C C . ILE A 1 98 ? -1.825 7.239 18.831 1.00 93.88 98 ILE A C 1
ATOM 802 O O . ILE A 1 98 ? -1.289 8.329 19.013 1.00 93.88 98 ILE A O 1
ATOM 806 N N . GLN A 1 99 ? -2.481 6.592 19.791 1.00 92.50 99 GLN A N 1
ATOM 807 C CA . GLN A 1 99 ? -2.747 7.132 21.119 1.00 92.50 99 GLN A CA 1
ATOM 808 C C . GLN A 1 99 ? -2.939 5.983 22.108 1.00 92.50 99 GLN A C 1
ATOM 810 O O . GLN A 1 99 ? -3.442 4.929 21.739 1.00 92.50 99 GLN A O 1
ATOM 815 N N . GLN A 1 100 ? -2.633 6.222 23.380 1.00 91.38 100 GLN A N 1
ATOM 816 C CA . GLN A 1 100 ? -3.059 5.374 24.493 1.00 91.38 100 GLN A CA 1
ATOM 817 C C . GLN A 1 100 ? -4.022 6.164 25.387 1.00 91.38 100 GLN A C 1
ATOM 819 O O . GLN A 1 100 ? -3.751 7.324 25.712 1.00 91.38 100 GLN A O 1
ATOM 824 N N . LYS A 1 101 ? -5.166 5.576 25.754 1.00 89.75 101 LYS A N 1
ATOM 825 C CA . LYS A 1 101 ? -6.101 6.152 26.735 1.00 89.75 101 LYS A CA 1
ATOM 826 C C . LYS A 1 101 ? -6.963 5.075 27.395 1.00 89.75 101 LYS A C 1
ATOM 828 O O . LYS A 1 101 ? -7.167 4.004 26.841 1.00 89.75 101 LYS A O 1
ATOM 833 N N . SER A 1 102 ? -7.542 5.390 28.551 1.00 88.06 102 SER A N 1
ATOM 834 C CA . SER A 1 102 ? -8.512 4.508 29.206 1.00 88.06 102 SER A CA 1
ATOM 835 C C . SER A 1 102 ? -9.906 4.657 28.594 1.00 88.06 102 SER A C 1
ATOM 837 O O . SER A 1 102 ? -10.477 5.753 28.649 1.00 88.06 102 SER A O 1
ATOM 839 N N . GLY A 1 103 ? -10.480 3.570 28.079 1.00 89.25 103 GLY A N 1
ATOM 840 C CA . GLY A 1 103 ? -11.776 3.585 27.395 1.00 89.25 103 GLY A CA 1
ATOM 841 C C . GLY A 1 103 ? -12.302 2.193 27.050 1.00 89.25 103 GLY A C 1
ATOM 842 O O . GLY A 1 103 ? -11.781 1.185 27.531 1.00 89.25 103 GLY A O 1
ATOM 843 N N . TRP A 1 104 ? -13.347 2.152 26.225 1.00 90.25 104 TRP A N 1
ATOM 844 C CA . TRP A 1 104 ? -13.805 0.916 25.578 1.00 90.25 104 TRP A CA 1
ATOM 845 C C . TRP A 1 104 ? -13.140 0.783 24.216 1.00 90.25 104 TRP A C 1
ATOM 847 O O . TRP A 1 104 ? -12.948 1.786 23.527 1.00 90.25 104 TRP A O 1
ATOM 857 N N . SER A 1 105 ? -12.812 -0.439 23.808 1.00 91.12 105 SER A N 1
ATOM 858 C CA . SER A 1 105 ? -12.238 -0.679 22.488 1.00 91.12 105 SER A CA 1
ATOM 859 C C . SER A 1 105 ? -13.294 -1.116 21.481 1.00 91.12 105 SER A C 1
ATOM 861 O O . SER A 1 105 ? -14.164 -1.947 21.759 1.00 91.12 105 SER A O 1
ATOM 863 N N . GLU A 1 106 ? -13.194 -0.539 20.291 1.00 91.75 106 GLU A N 1
ATOM 864 C CA . GLU A 1 106 ? -13.924 -0.944 19.101 1.00 91.75 106 GLU A CA 1
ATOM 865 C C . GLU A 1 106 ? -12.916 -1.390 18.038 1.00 91.75 106 GLU A C 1
ATOM 867 O O . GLU A 1 106 ? -12.018 -0.626 17.684 1.00 91.75 106 GLU A O 1
ATOM 872 N N . ILE A 1 107 ? -13.047 -2.625 17.554 1.00 92.69 107 ILE A N 1
ATOM 873 C CA . ILE A 1 107 ? -12.171 -3.219 16.540 1.00 92.69 107 ILE A CA 1
ATOM 874 C C . ILE A 1 107 ? -12.968 -3.424 15.257 1.00 92.69 107 ILE A C 1
ATOM 876 O O . ILE A 1 107 ? -14.103 -3.912 15.285 1.00 92.69 107 ILE A O 1
ATOM 880 N N . ARG A 1 108 ? -12.362 -3.047 14.131 1.00 92.88 108 ARG A N 1
ATOM 881 C CA . ARG A 1 108 ? -12.927 -3.199 12.789 1.00 92.88 108 ARG A CA 1
ATOM 882 C C . ARG A 1 108 ? -11.854 -3.653 11.815 1.00 92.88 108 ARG A C 1
ATOM 884 O O . ARG A 1 108 ? -10.690 -3.286 11.966 1.00 92.88 108 ARG A O 1
ATOM 891 N N . GLY A 1 109 ? -12.266 -4.410 10.805 1.00 93.38 109 GLY A N 1
ATOM 892 C CA . GLY A 1 109 ? -11.396 -4.886 9.739 1.00 93.38 109 GLY A CA 1
ATOM 893 C C . GLY A 1 109 ? -11.978 -4.624 8.356 1.00 93.38 109 GLY A C 1
ATOM 894 O O . GLY A 1 109 ? -13.189 -4.461 8.205 1.00 93.38 109 GLY A O 1
ATOM 895 N N . CYS A 1 110 ? -11.101 -4.537 7.363 1.00 94.00 110 CYS A N 1
ATOM 896 C CA . CYS A 1 110 ? -11.461 -4.573 5.951 1.00 94.00 110 CYS A CA 1
ATOM 897 C C . CYS A 1 110 ? -10.283 -5.108 5.133 1.00 94.00 110 CYS A C 1
ATOM 899 O O . CYS A 1 110 ? -9.122 -4.929 5.509 1.00 94.00 110 CYS A O 1
ATOM 901 N N . ASP A 1 111 ? -10.548 -5.666 3.959 1.00 95.50 111 ASP A N 1
ATOM 902 C CA . ASP A 1 111 ? -9.486 -5.843 2.970 1.00 95.50 111 ASP A CA 1
ATOM 903 C C . ASP A 1 111 ? -9.133 -4.503 2.333 1.00 95.50 111 ASP A C 1
ATOM 905 O O . ASP A 1 111 ? -10.011 -3.698 2.008 1.00 95.50 111 ASP A O 1
ATOM 909 N N . PHE A 1 112 ? -7.845 -4.260 2.106 1.00 95.44 112 PHE A N 1
ATOM 910 C CA . PHE A 1 112 ? -7.355 -3.032 1.499 1.00 95.44 112 PHE A CA 1
ATOM 911 C C . PHE A 1 112 ? -6.717 -3.266 0.132 1.00 95.44 112 PHE A C 1
ATOM 913 O O . PHE A 1 112 ? -6.208 -4.339 -0.207 1.00 95.44 112 PHE A O 1
ATOM 920 N N . VAL A 1 113 ? -6.682 -2.188 -0.650 1.00 95.94 113 VAL A N 1
ATOM 921 C CA . VAL A 1 113 ? -5.909 -2.114 -1.888 1.00 95.94 113 VAL A CA 1
ATOM 922 C C . VAL A 1 113 ? -5.125 -0.807 -1.957 1.00 95.94 113 VAL A C 1
ATOM 924 O O . VAL A 1 113 ? -5.657 0.276 -1.720 1.00 95.94 113 VAL A O 1
ATOM 927 N N . VAL A 1 114 ? -3.848 -0.908 -2.323 1.00 97.31 114 VAL A N 1
ATOM 928 C CA . VAL A 1 114 ? -2.975 0.225 -2.648 1.00 97.31 114 VAL A CA 1
ATOM 929 C C . VAL A 1 114 ? -2.450 0.041 -4.064 1.00 97.31 114 VAL A C 1
ATOM 931 O O . VAL A 1 114 ? -1.801 -0.950 -4.391 1.00 97.31 114 VAL A O 1
ATOM 934 N N . THR A 1 115 ? -2.714 1.011 -4.931 1.00 97.44 115 THR A N 1
ATOM 935 C CA . THR A 1 115 ? -2.261 0.973 -6.321 1.00 97.44 115 THR A CA 1
ATOM 936 C C . THR A 1 115 ? -0.914 1.671 -6.455 1.00 97.44 115 THR A C 1
ATOM 938 O O . THR A 1 115 ? -0.809 2.886 -6.285 1.00 97.44 115 THR A O 1
ATOM 941 N N . VAL A 1 116 ? 0.113 0.915 -6.836 1.00 97.12 116 VAL A N 1
ATOM 942 C CA . VAL A 1 116 ? 1.439 1.424 -7.194 1.00 97.12 116 VAL A CA 1
ATOM 943 C C . VAL A 1 116 ? 1.513 1.595 -8.704 1.00 97.12 116 VAL A C 1
ATOM 945 O O . VAL A 1 116 ? 1.370 0.641 -9.467 1.00 97.12 116 VAL A O 1
ATOM 948 N N . THR A 1 117 ? 1.767 2.820 -9.148 1.00 96.88 117 THR A N 1
ATOM 949 C CA . THR A 1 117 ? 1.959 3.166 -10.555 1.00 96.88 117 THR A CA 1
ATOM 950 C C . THR A 1 117 ? 3.386 3.642 -10.786 1.00 96.88 117 THR A C 1
ATOM 952 O O . THR A 1 117 ? 3.836 4.603 -10.169 1.00 96.88 117 THR A O 1
ATOM 955 N N . MET A 1 118 ? 4.088 3.007 -11.718 1.00 95.31 118 MET A N 1
ATOM 956 C CA . MET A 1 118 ? 5.441 3.372 -12.127 1.00 95.31 118 MET A CA 1
ATOM 957 C C . MET A 1 118 ? 5.405 3.990 -13.522 1.00 95.31 118 MET A C 1
ATOM 959 O O . MET A 1 118 ? 4.797 3.439 -14.445 1.00 95.31 118 MET A O 1
ATOM 963 N N . ASP A 1 119 ? 6.084 5.118 -13.689 1.00 94.06 119 ASP A N 1
ATOM 964 C CA . ASP A 1 119 ? 6.208 5.816 -14.968 1.00 94.06 119 ASP A CA 1
ATOM 965 C C . ASP A 1 119 ? 7.655 6.221 -15.225 1.00 94.06 119 ASP A C 1
ATOM 967 O O . ASP A 1 119 ? 8.372 6.578 -14.300 1.00 94.06 119 ASP A O 1
ATOM 971 N N . GLY A 1 120 ? 8.078 6.203 -16.483 1.00 91.06 120 GLY A N 1
ATOM 972 C CA . GLY A 1 120 ? 9.435 6.547 -16.890 1.00 91.06 120 GLY A CA 1
ATOM 973 C C . GLY A 1 120 ? 10.204 5.372 -17.467 1.00 91.06 120 GLY A C 1
ATOM 974 O O . GLY A 1 120 ? 9.655 4.478 -18.122 1.00 91.06 120 GLY A O 1
ATOM 975 N N . SER A 1 121 ? 11.521 5.429 -17.346 1.00 88.94 121 SER A N 1
ATOM 976 C CA . SER A 1 121 ? 12.429 4.472 -17.967 1.00 88.94 121 SER A CA 1
ATOM 977 C C . SER A 1 121 ? 13.679 4.276 -17.115 1.00 88.94 121 SER A C 1
ATOM 979 O O . SER A 1 121 ? 14.039 5.142 -16.320 1.00 88.94 121 SER A O 1
ATOM 981 N N . PHE A 1 122 ? 14.345 3.141 -17.290 1.00 85.56 122 PHE A N 1
ATOM 982 C CA . PHE A 1 122 ? 15.696 2.923 -16.785 1.00 85.56 122 PHE A CA 1
ATOM 983 C C . PHE A 1 122 ? 16.662 2.831 -17.962 1.00 85.56 122 PHE A C 1
ATOM 985 O O . PHE A 1 122 ? 16.296 2.382 -19.050 1.00 85.56 122 PHE A O 1
ATOM 992 N N . ALA A 1 123 ? 17.900 3.258 -17.736 1.00 82.31 123 ALA A N 1
ATOM 993 C CA . ALA A 1 123 ? 18.961 3.144 -18.718 1.00 82.31 123 ALA A CA 1
ATOM 994 C C . ALA A 1 123 ? 19.955 2.071 -18.285 1.00 82.31 123 ALA A C 1
ATOM 996 O O . ALA A 1 123 ? 20.286 1.975 -17.105 1.00 82.31 123 ALA A O 1
ATOM 997 N N . TYR A 1 124 ? 20.448 1.282 -19.235 1.00 79.94 124 TYR A N 1
ATOM 998 C CA . TYR A 1 124 ? 21.535 0.344 -18.980 1.00 79.94 124 TYR A CA 1
ATOM 999 C C . TYR A 1 124 ? 22.649 0.508 -20.009 1.00 79.94 124 TYR A C 1
ATOM 1001 O O . TYR A 1 124 ? 22.418 0.837 -21.175 1.00 79.94 124 TYR A O 1
ATOM 1009 N N . HIS A 1 125 ? 23.87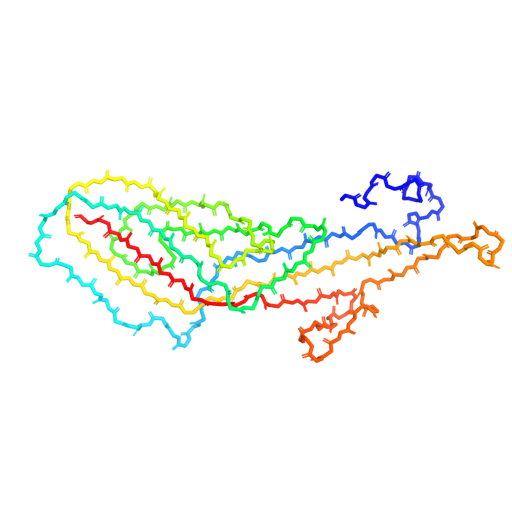6 0.265 -19.561 1.00 80.06 125 HIS A N 1
ATOM 1010 C CA . HIS A 1 125 ? 25.069 0.333 -20.390 1.00 80.06 125 HIS A CA 1
ATOM 1011 C C . HIS A 1 125 ? 25.428 -1.060 -20.918 1.00 80.06 125 HIS A C 1
ATOM 1013 O O . HIS A 1 125 ? 25.708 -1.979 -20.143 1.00 80.06 125 HIS A O 1
ATOM 1019 N N . SER A 1 126 ? 25.449 -1.237 -22.241 1.00 77.25 126 SER A N 1
ATOM 1020 C CA . SER A 1 126 ? 25.841 -2.520 -22.833 1.00 77.25 126 SER A CA 1
ATOM 1021 C C . SER A 1 126 ? 27.349 -2.590 -23.044 1.00 77.25 126 SER A C 1
ATOM 1023 O O . SER A 1 126 ? 27.890 -1.981 -23.968 1.00 77.25 126 SER A O 1
ATOM 1025 N N . ARG A 1 127 ? 28.033 -3.422 -22.248 1.00 73.44 127 ARG A N 1
ATOM 1026 C CA . ARG A 1 127 ? 29.472 -3.699 -22.431 1.00 73.44 127 ARG A CA 1
ATOM 1027 C C . ARG A 1 127 ? 29.794 -4.323 -23.797 1.00 73.44 127 ARG A C 1
ATOM 1029 O O . ARG A 1 127 ? 30.893 -4.141 -24.300 1.00 73.44 127 ARG A O 1
ATOM 1036 N N . ARG A 1 128 ? 28.842 -5.032 -24.420 1.00 73.25 128 ARG A N 1
ATOM 1037 C CA . ARG A 1 128 ? 29.054 -5.765 -25.685 1.00 73.25 128 ARG A CA 1
ATOM 1038 C C . ARG A 1 128 ? 28.892 -4.909 -26.945 1.00 73.25 128 ARG A C 1
ATOM 1040 O O . ARG A 1 128 ? 29.341 -5.317 -28.010 1.00 73.25 128 ARG A O 1
ATOM 1047 N N . ARG A 1 129 ? 28.243 -3.742 -26.864 1.00 59.41 129 ARG A N 1
ATOM 1048 C CA . ARG A 1 129 ? 27.982 -2.865 -28.020 1.00 59.41 129 ARG A CA 1
ATOM 1049 C C . ARG A 1 129 ? 28.500 -1.451 -27.758 1.00 59.41 129 ARG A C 1
ATOM 1051 O O . ARG A 1 129 ? 27.723 -0.551 -27.455 1.00 59.41 129 ARG A O 1
ATOM 1058 N N . ARG A 1 130 ? 29.823 -1.287 -27.892 1.00 59.75 130 ARG A N 1
ATOM 1059 C CA . ARG A 1 130 ? 30.546 0.000 -28.014 1.00 59.75 130 ARG A CA 1
ATOM 1060 C C . ARG A 1 130 ? 30.108 1.106 -27.037 1.00 59.75 130 ARG A C 1
ATOM 1062 O O . ARG A 1 130 ? 29.980 2.256 -27.431 1.00 59.75 130 ARG A O 1
ATOM 1069 N N . GLY A 1 131 ? 29.864 0.762 -25.776 1.00 59.94 131 GLY A N 1
ATOM 1070 C CA . GLY A 1 131 ? 29.646 1.756 -24.723 1.00 59.94 131 GLY A CA 1
ATOM 1071 C C . GLY A 1 131 ? 28.350 2.572 -24.824 1.00 59.94 131 GLY A C 1
ATOM 1072 O O . GLY A 1 131 ? 28.252 3.658 -24.258 1.00 59.94 131 GLY A O 1
ATOM 1073 N N . ASN A 1 132 ? 27.348 2.081 -25.559 1.00 70.00 132 ASN A N 1
ATOM 1074 C CA . ASN A 1 132 ? 26.083 2.794 -25.716 1.00 70.00 132 ASN A CA 1
ATOM 1075 C C . ASN A 1 132 ? 25.143 2.559 -24.526 1.00 70.00 132 ASN A C 1
ATOM 1077 O O . ASN A 1 132 ? 24.982 1.433 -24.039 1.00 70.00 132 ASN A O 1
ATOM 1081 N N . TYR A 1 133 ? 24.473 3.633 -24.111 1.00 74.44 133 TYR A N 1
ATOM 1082 C CA . TYR A 1 133 ? 23.361 3.585 -23.170 1.00 74.44 133 TYR A CA 1
ATOM 1083 C C . TYR A 1 133 ? 22.050 3.305 -23.902 1.00 74.44 133 TYR A C 1
ATOM 1085 O O . TYR A 1 133 ? 21.729 3.948 -24.905 1.00 74.44 133 TYR A O 1
ATOM 1093 N N . TYR A 1 134 ? 21.280 2.360 -23.372 1.00 79.19 134 TYR A N 1
ATOM 1094 C CA . TYR A 1 134 ? 19.971 1.980 -23.886 1.00 79.19 134 TYR A CA 1
ATOM 1095 C C . TYR A 1 134 ? 18.899 2.380 -22.890 1.00 79.19 134 TYR A C 1
ATOM 1097 O O . TYR A 1 134 ? 18.976 2.002 -21.725 1.00 79.19 134 TYR A O 1
ATOM 1105 N N . ASN A 1 135 ? 17.897 3.116 -23.365 1.00 81.56 135 ASN A N 1
ATOM 1106 C CA . ASN A 1 135 ? 16.750 3.500 -22.558 1.00 81.56 135 ASN A CA 1
ATOM 1107 C C . ASN A 1 135 ? 15.615 2.483 -22.708 1.00 81.56 135 ASN A C 1
ATOM 1109 O O . ASN A 1 135 ? 15.198 2.192 -23.831 1.00 81.56 135 ASN A O 1
ATOM 1113 N N . VAL A 1 136 ? 15.085 1.982 -21.594 1.00 86.75 136 VAL A N 1
ATOM 1114 C CA . VAL A 1 136 ? 13.984 1.015 -21.571 1.00 86.75 136 VAL A CA 1
ATOM 1115 C C . VAL A 1 136 ? 12.851 1.544 -20.708 1.00 86.75 136 VAL A C 1
ATOM 1117 O O . VAL A 1 136 ? 12.994 1.753 -19.505 1.00 86.75 136 VAL A O 1
ATOM 1120 N N . SER A 1 137 ? 11.688 1.732 -21.329 1.00 89.69 137 SER A N 1
ATOM 1121 C CA . SER A 1 137 ? 10.478 2.138 -20.614 1.00 89.69 137 SER A CA 1
ATOM 1122 C C . SER A 1 137 ? 9.992 1.043 -19.668 1.00 89.69 137 SER A C 1
ATOM 1124 O O . SER A 1 137 ? 9.925 -0.127 -20.051 1.00 89.69 137 SER A O 1
ATOM 1126 N N . VAL A 1 138 ? 9.552 1.442 -18.470 1.00 90.88 138 VAL A N 1
ATOM 1127 C CA . VAL A 1 138 ? 9.026 0.530 -17.434 1.00 90.88 138 VAL A CA 1
ATOM 1128 C C . VAL A 1 138 ? 7.861 -0.326 -17.917 1.00 90.88 138 VAL A C 1
ATOM 1130 O O . VAL A 1 138 ? 7.685 -1.444 -17.453 1.00 90.88 138 VAL A O 1
ATOM 1133 N N . LYS A 1 139 ? 7.106 0.133 -18.922 1.00 90.69 139 LYS A N 1
ATOM 1134 C CA . LYS A 1 139 ? 6.013 -0.639 -19.535 1.00 90.69 139 LYS A CA 1
ATOM 1135 C C . LYS A 1 139 ? 6.463 -1.984 -20.123 1.00 90.69 139 LYS A C 1
ATOM 1137 O O . LYS A 1 139 ? 5.626 -2.858 -20.345 1.00 90.69 139 LYS A O 1
ATOM 1142 N N . HIS A 1 140 ? 7.749 -2.119 -20.461 1.00 90.81 140 HIS A N 1
ATOM 1143 C CA . HIS A 1 140 ? 8.319 -3.355 -20.998 1.00 90.81 140 HIS A CA 1
ATOM 1144 C C . HIS A 1 140 ? 8.607 -4.391 -19.909 1.00 90.81 140 HIS A C 1
ATOM 1146 O O . HIS A 1 140 ? 8.784 -5.553 -20.247 1.00 90.81 140 HIS A O 1
ATOM 1152 N N . LEU A 1 141 ? 8.569 -3.996 -18.632 1.00 89.88 141 LEU A N 1
ATOM 1153 C CA . LEU A 1 141 ? 8.667 -4.891 -17.477 1.00 89.88 141 LEU A CA 1
ATOM 1154 C C . LEU A 1 141 ? 7.323 -5.544 -17.115 1.00 89.88 141 LEU A C 1
ATOM 1156 O O . LEU A 1 141 ? 7.197 -6.125 -16.046 1.00 89.88 141 LEU A O 1
ATOM 1160 N N . ARG A 1 142 ? 6.295 -5.423 -17.968 1.00 92.62 142 ARG A N 1
ATOM 1161 C CA . ARG A 1 142 ? 4.991 -6.052 -17.723 1.00 92.62 142 ARG A CA 1
ATOM 1162 C C . ARG A 1 142 ? 5.131 -7.564 -17.585 1.00 92.62 142 ARG A C 1
ATOM 1164 O O . ARG A 1 142 ? 5.780 -8.204 -18.411 1.00 92.62 142 ARG A O 1
ATOM 1171 N N . ASP A 1 143 ? 4.420 -8.113 -16.616 1.00 92.94 143 ASP A N 1
ATOM 1172 C CA . ASP A 1 143 ? 4.287 -9.549 -16.437 1.00 92.94 143 ASP A CA 1
ATOM 1173 C C . ASP A 1 143 ? 2.895 -9.862 -15.878 1.00 92.94 143 ASP A C 1
ATOM 1175 O O . ASP A 1 143 ? 2.544 -9.523 -14.748 1.00 92.94 143 ASP A O 1
ATOM 1179 N N . TYR A 1 144 ? 2.076 -10.502 -16.713 1.00 91.06 144 TYR A N 1
ATOM 1180 C CA . TYR A 1 144 ? 0.698 -10.843 -16.375 1.00 91.06 144 TYR A CA 1
ATOM 1181 C C . TYR A 1 144 ? 0.605 -11.958 -15.327 1.00 91.06 144 TYR A C 1
ATOM 1183 O O . TYR A 1 144 ? -0.392 -12.003 -14.610 1.00 91.06 144 TYR A O 1
ATOM 1191 N N . LYS A 1 145 ? 1.624 -12.821 -15.197 1.00 91.62 145 LYS A N 1
ATOM 1192 C CA . LYS A 1 145 ? 1.619 -13.917 -14.213 1.00 91.62 145 LYS A CA 1
ATOM 1193 C C . LYS A 1 145 ? 1.662 -13.385 -12.785 1.00 91.62 145 LYS A C 1
ATOM 1195 O O . LYS A 1 145 ? 0.979 -13.908 -11.914 1.00 91.62 145 LYS A O 1
ATOM 1200 N N . VAL A 1 146 ? 2.404 -12.300 -12.578 1.00 88.75 146 VAL A N 1
ATOM 1201 C CA . VAL A 1 146 ? 2.521 -11.602 -11.289 1.00 88.75 146 VAL A CA 1
ATOM 1202 C C . VAL A 1 146 ? 1.617 -10.369 -11.209 1.00 88.75 146 VAL A C 1
ATOM 1204 O O . VAL A 1 146 ? 1.813 -9.515 -10.358 1.00 88.75 146 VAL A O 1
ATOM 1207 N N . LYS A 1 147 ? 0.621 -10.241 -12.100 1.00 92.56 147 LYS A N 1
ATOM 1208 C CA . LYS A 1 147 ? -0.338 -9.117 -12.132 1.00 92.56 147 LYS A CA 1
ATOM 1209 C C . LYS A 1 147 ? 0.315 -7.726 -12.218 1.00 92.56 147 LYS A C 1
ATOM 1211 O O . LYS A 1 147 ? -0.262 -6.734 -11.778 1.00 92.56 147 LYS A O 1
ATOM 1216 N N . LEU A 1 148 ? 1.486 -7.631 -12.843 1.00 93.12 148 LEU A N 1
ATOM 1217 C CA . LEU A 1 148 ? 2.179 -6.377 -13.115 1.00 93.12 148 LEU A CA 1
ATOM 1218 C C . LEU A 1 148 ? 1.730 -5.844 -14.480 1.00 93.12 148 LEU A C 1
ATOM 1220 O O . LEU A 1 148 ? 2.240 -6.219 -15.542 1.00 93.12 148 LEU A O 1
ATOM 1224 N N . LEU A 1 149 ? 0.696 -5.007 -14.456 1.00 94.19 149 LEU A N 1
ATOM 1225 C CA . LEU A 1 149 ? -0.100 -4.664 -15.628 1.00 94.19 149 LEU A CA 1
ATOM 1226 C C . LEU A 1 149 ? 0.419 -3.413 -16.332 1.00 94.19 149 LEU A C 1
ATOM 1228 O O . LEU A 1 149 ? 0.743 -2.401 -15.718 1.00 94.19 149 LEU A O 1
ATOM 1232 N N . LYS A 1 150 ? 0.409 -3.435 -17.665 1.00 94.69 150 LYS A N 1
ATOM 1233 C CA . LYS A 1 150 ? 0.652 -2.238 -18.475 1.00 94.69 150 LYS A CA 1
ATOM 1234 C C . LYS A 1 150 ? -0.630 -1.407 -18.589 1.00 94.69 150 LYS A C 1
ATOM 1236 O O . LYS A 1 150 ? -1.635 -1.896 -19.102 1.00 94.69 150 LYS A O 1
ATOM 1241 N N . ARG A 1 151 ? -0.563 -0.124 -18.226 1.00 91.94 151 ARG A N 1
ATOM 1242 C CA . ARG A 1 151 ? -1.628 0.874 -18.435 1.00 91.94 151 ARG A CA 1
ATOM 1243 C C . ARG A 1 151 ? -1.072 2.056 -19.229 1.00 91.94 151 ARG A C 1
ATOM 1245 O O . ARG A 1 151 ? -0.379 2.924 -18.703 1.00 91.94 151 ARG A O 1
ATOM 1252 N N . GLY A 1 152 ? -1.319 2.068 -20.539 1.00 90.00 152 GLY A N 1
ATOM 1253 C CA . GLY A 1 152 ? -0.738 3.065 -21.442 1.00 90.00 152 GLY A CA 1
ATOM 1254 C C . GLY A 1 152 ? 0.796 2.995 -21.467 1.00 90.00 152 GLY A C 1
ATOM 1255 O O . GLY A 1 152 ? 1.372 2.004 -21.928 1.00 90.00 152 GLY A O 1
ATOM 1256 N N . LYS A 1 153 ? 1.459 4.056 -20.989 1.00 89.38 153 LYS A N 1
ATOM 1257 C CA . LYS A 1 153 ? 2.927 4.135 -20.843 1.00 89.38 153 LYS A CA 1
ATOM 1258 C C . LYS A 1 153 ? 3.430 3.726 -19.451 1.00 89.38 153 LYS A C 1
ATOM 1260 O O . LYS A 1 153 ? 4.638 3.644 -19.264 1.00 89.38 153 LYS A O 1
ATOM 1265 N N . LYS A 1 154 ? 2.518 3.438 -18.520 1.00 94.00 154 LYS A N 1
ATOM 1266 C CA . LYS A 1 154 ? 2.810 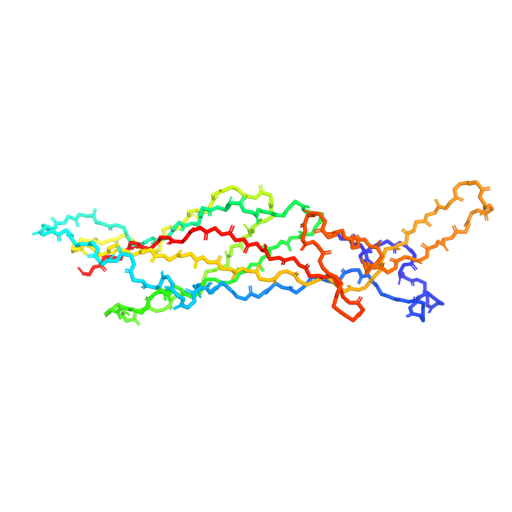3.157 -17.115 1.00 94.00 154 LYS A CA 1
ATOM 1267 C C . LYS A 1 154 ? 2.703 1.668 -16.808 1.00 94.00 154 LYS A C 1
ATOM 1269 O O . LYS A 1 154 ? 2.059 0.907 -17.540 1.00 94.00 154 LYS A O 1
ATOM 1274 N N . LEU A 1 155 ? 3.327 1.282 -15.708 1.00 94.81 155 LEU A N 1
ATOM 1275 C CA . LEU A 1 155 ? 3.198 -0.028 -15.092 1.00 94.81 155 LEU A CA 1
ATOM 1276 C C . LEU A 1 155 ? 2.383 0.117 -13.809 1.00 94.81 155 LEU A C 1
ATOM 1278 O O . LEU A 1 155 ? 2.589 1.076 -13.072 1.00 94.81 155 LEU A O 1
ATOM 1282 N N . GLN A 1 156 ? 1.455 -0.795 -13.559 1.00 96.62 156 GLN A N 1
ATOM 1283 C CA . GLN A 1 156 ? 0.582 -0.769 -12.396 1.00 96.62 156 GLN A CA 1
ATOM 1284 C C . GLN A 1 156 ? 0.650 -2.108 -11.665 1.00 96.62 156 GLN A C 1
ATOM 1286 O O . GLN A 1 156 ? 0.575 -3.163 -12.294 1.00 96.62 156 GLN A O 1
ATOM 1291 N N . TYR A 1 157 ? 0.747 -2.043 -10.344 1.00 96.50 157 TYR A N 1
ATOM 1292 C CA . TYR A 1 157 ? 0.648 -3.177 -9.439 1.00 96.50 157 TYR A CA 1
ATOM 1293 C C . TYR A 1 157 ? -0.266 -2.812 -8.271 1.00 96.50 157 TYR A C 1
ATOM 1295 O O . TYR A 1 157 ? -0.234 -1.675 -7.803 1.00 96.50 157 TYR A O 1
ATOM 1303 N N . ASN A 1 158 ? -1.069 -3.761 -7.806 1.00 96.94 158 ASN A N 1
ATOM 1304 C CA . ASN A 1 158 ? -1.940 -3.559 -6.657 1.00 96.94 158 ASN A CA 1
ATOM 1305 C C . ASN A 1 158 ? -1.366 -4.341 -5.478 1.00 96.94 158 ASN A C 1
ATOM 1307 O O . ASN A 1 158 ? -1.312 -5.568 -5.537 1.00 96.94 158 ASN A O 1
ATOM 1311 N N . ILE A 1 159 ? -0.959 -3.625 -4.433 1.00 97.25 159 ILE A N 1
ATOM 1312 C CA . ILE A 1 159 ? -0.657 -4.213 -3.131 1.00 97.25 159 ILE A CA 1
ATOM 1313 C C . ILE A 1 159 ? -1.989 -4.461 -2.430 1.00 97.25 159 ILE A C 1
ATOM 1315 O O . ILE A 1 159 ? -2.831 -3.561 -2.388 1.00 97.25 159 ILE A O 1
ATOM 1319 N N . THR A 1 160 ? -2.192 -5.673 -1.925 1.00 97.06 160 THR A N 1
ATOM 1320 C CA . THR A 1 160 ? -3.431 -6.071 -1.245 1.00 97.06 160 THR A CA 1
ATOM 1321 C C . THR A 1 160 ? -3.127 -6.792 0.052 1.00 97.06 160 THR A C 1
ATOM 1323 O O . THR A 1 160 ? -2.058 -7.391 0.199 1.00 97.06 160 THR A O 1
ATOM 1326 N N . GLY A 1 161 ? -4.100 -6.779 0.947 1.00 96.75 161 GLY A N 1
ATOM 1327 C CA . GLY A 1 161 ? -4.075 -7.518 2.196 1.00 96.75 161 GLY A CA 1
ATOM 1328 C C . GLY A 1 161 ? -5.205 -7.059 3.102 1.00 96.75 161 GLY A C 1
ATOM 1329 O O . GLY A 1 161 ? -6.159 -6.452 2.613 1.00 96.75 161 GLY A O 1
ATOM 1330 N N . SER A 1 162 ? -5.069 -7.283 4.402 1.00 96.19 162 SER A N 1
ATOM 1331 C CA . SER A 1 162 ? -6.098 -6.945 5.386 1.00 96.19 162 SER A CA 1
ATOM 1332 C C . SER A 1 162 ? -5.650 -5.796 6.284 1.00 96.19 162 SER A C 1
ATOM 1334 O O . SER A 1 162 ? -4.478 -5.6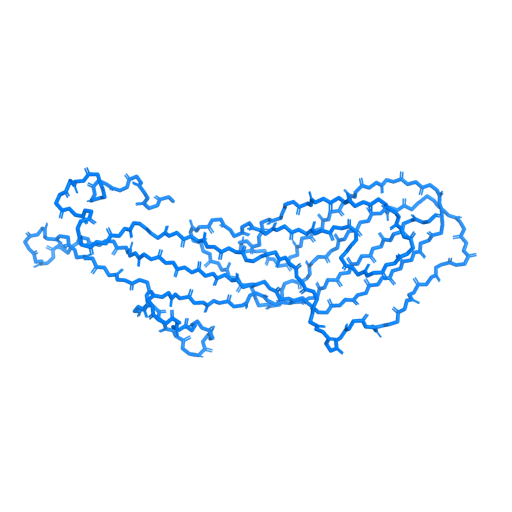60 6.636 1.00 96.19 162 SER A O 1
ATOM 1336 N N . TYR A 1 163 ? -6.591 -4.930 6.625 1.00 96.38 163 TYR A N 1
ATOM 1337 C CA . TYR A 1 163 ? -6.429 -3.790 7.512 1.00 96.38 163 TYR A CA 1
ATOM 1338 C C . TYR A 1 163 ? -7.285 -4.012 8.749 1.00 96.38 163 TYR A C 1
ATOM 1340 O O . TYR A 1 163 ? -8.451 -4.379 8.628 1.00 96.38 163 TYR A O 1
ATOM 1348 N N . VAL A 1 164 ? -6.721 -3.752 9.923 1.00 95.62 164 VAL A N 1
ATOM 1349 C CA . VAL A 1 164 ? -7.441 -3.792 11.196 1.00 95.62 164 VAL A CA 1
ATOM 1350 C C . VAL A 1 164 ? -7.185 -2.488 11.932 1.00 95.62 164 VAL A C 1
ATOM 1352 O O . VAL A 1 164 ? -6.035 -2.080 12.086 1.00 95.62 164 VAL A O 1
ATOM 1355 N N . GLU A 1 165 ? -8.242 -1.839 12.408 1.00 94.88 165 GLU A N 1
ATOM 1356 C CA . GLU A 1 165 ? -8.158 -0.704 13.327 1.00 94.88 165 GLU A CA 1
ATOM 1357 C C . GLU A 1 165 ? -8.778 -1.060 14.675 1.00 94.88 165 GLU A C 1
ATOM 1359 O O . GLU A 1 165 ? -9.837 -1.683 14.744 1.00 94.88 165 GLU A O 1
ATOM 1364 N N . LYS A 1 166 ? -8.117 -0.631 15.750 1.00 93.75 166 LYS A N 1
ATOM 1365 C CA . LYS A 1 166 ? -8.632 -0.658 17.118 1.00 93.75 166 LYS A CA 1
ATOM 1366 C C . LYS A 1 166 ? -8.697 0.778 17.605 1.00 93.75 166 LYS A C 1
ATOM 1368 O O . LYS A 1 166 ? -7.714 1.511 17.541 1.00 93.75 166 LYS A O 1
ATOM 1373 N N . ILE A 1 167 ? -9.863 1.192 18.074 1.00 93.12 167 ILE A N 1
ATOM 1374 C CA . ILE A 1 167 ? -10.107 2.555 18.536 1.00 93.12 167 ILE A CA 1
ATOM 1375 C C . ILE A 1 167 ? -10.571 2.518 19.972 1.00 93.12 167 ILE A C 1
ATOM 1377 O O . ILE A 1 167 ? -11.540 1.836 20.301 1.00 93.12 167 ILE A O 1
ATOM 1381 N N . CYS A 1 168 ? -9.919 3.318 20.807 1.00 91.81 168 CYS A N 1
ATOM 1382 C CA . CYS A 1 168 ? -10.428 3.627 22.128 1.00 91.81 168 CYS A CA 1
ATOM 1383 C C . CYS A 1 168 ? -11.485 4.724 22.062 1.00 91.81 168 CYS A C 1
ATOM 1385 O O . CYS A 1 168 ? -11.228 5.823 21.554 1.00 91.81 168 CYS A O 1
ATOM 1387 N N . LEU A 1 169 ? -12.644 4.467 22.658 1.00 88.00 169 LEU A N 1
ATOM 1388 C CA . LEU A 1 169 ? -13.722 5.430 22.865 1.00 88.00 169 LEU A CA 1
ATOM 1389 C C . LEU A 1 169 ? -13.707 5.932 24.309 1.00 88.00 169 LEU A C 1
ATOM 1391 O O . LEU A 1 169 ? -13.706 5.100 25.242 1.00 88.00 169 LEU A O 1
#

Radius of gyration: 20.93 Å; chains: 1; bounding box: 49×31×58 Å